Protein AF-A0A2M7CIZ0-F1 (afdb_monomer_lite)

Radius of gyration: 32.6 Å; chains: 1; bounding box: 115×53×63 Å

Organism: NCBI:txid1974509

Secondary structure (DSSP, 8-state):
-----------------PPP----GGG--PPPP----HHHHHHHHHHHHHHHHHT----GGGGGGHHHHHHHHHHHHHHHHHHHHHHHHHHH-HHHHHHHHHHHHHHHHHHHHHHHHHHHTS-S-HHHHHHHHHHHHHHHHHHHHHHHHHHHHHHHHHHHHHHTT-

Sequence (166 aa):
MWDPKKNNSKHGRTHTSTPRGKLEYSKFRVRTPIRTFRDLDVYKDTTRLAADIFNLKIPSVFKKLNQEFELLYGLAKNIPRLIAESYGNKFDNYDLSQAKLEKVSEIISDIIAKIDFIIVSCEKTEVTVRLAEFLKKYQLQRRKILNLKNAWQRVHLNYQKNQVRS

Foldseek 3Di:
DDDDDDDDDDDDDDDPPDPDDDDPCVVDDPDDPPPDPLLVVLLVLLVVLLVLLVPQDDDPVCVVCVVLSVVLNVLSVLLSVLSVVLVVCCVPPVVSSLVSLVVSLVSLVVNLVSLVVSLVVDDDDPSNVVSVVSSVSSVVSSVSSVVVSVVSVVVVVVVVVVVVVD

pLDDT: mean 84.46, std 18.81, range [34.81, 98.5]

Structure (mmCIF, N/CA/C/O backbone):
data_AF-A0A2M7CIZ0-F1
#
_entry.id   AF-A0A2M7CIZ0-F1
#
loop_
_atom_site.group_PDB
_atom_site.id
_atom_site.type_symbol
_atom_site.label_atom_id
_atom_site.label_alt_id
_atom_site.label_comp_id
_atom_site.label_asym_id
_atom_site.label_entity_id
_atom_site.label_seq_id
_atom_site.pdbx_PDB_ins_code
_atom_site.Cartn_x
_atom_site.Cartn_y
_atom_site.Cartn_z
_atom_site.occupancy
_atom_site.B_iso_or_equiv
_atom_site.auth_seq_id
_atom_site.auth_comp_id
_atom_site.auth_asym_id
_atom_site.auth_atom_id
_atom_site.pdbx_PDB_model_num
ATOM 1 N N . MET A 1 1 ? 92.926 -45.211 -29.990 1.00 38.00 1 MET A N 1
ATOM 2 C CA . MET A 1 1 ? 92.924 -43.768 -29.678 1.00 38.00 1 MET A CA 1
ATOM 3 C C . MET A 1 1 ? 92.014 -43.111 -30.705 1.00 38.00 1 MET A C 1
ATOM 5 O O . MET A 1 1 ? 92.368 -43.085 -3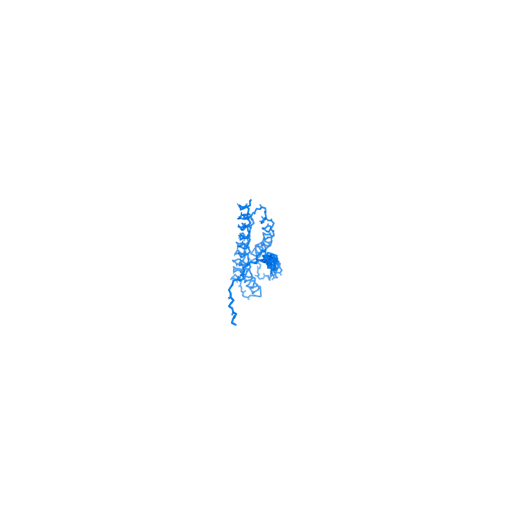1.874 1.00 38.00 1 MET A O 1
ATOM 9 N N . TRP A 1 2 ? 90.782 -42.789 -30.311 1.00 34.81 2 TRP A N 1
ATOM 10 C CA . TRP A 1 2 ? 89.707 -42.325 -31.197 1.00 34.81 2 TRP A CA 1
ATOM 11 C C . TRP A 1 2 ? 89.215 -40.980 -30.659 1.00 34.81 2 TRP A C 1
ATOM 13 O O . TRP A 1 2 ? 89.004 -40.859 -29.454 1.00 34.81 2 TRP A O 1
ATOM 23 N N . ASP A 1 3 ? 89.102 -39.986 -31.536 1.00 45.19 3 ASP A N 1
ATOM 24 C CA . ASP A 1 3 ? 88.880 -38.576 -31.206 1.00 45.19 3 ASP A CA 1
ATOM 25 C C . ASP A 1 3 ? 87.554 -38.127 -31.859 1.00 45.19 3 ASP A C 1
ATOM 27 O O . ASP A 1 3 ? 87.447 -38.186 -33.088 1.00 45.19 3 ASP A O 1
ATOM 31 N N . PRO A 1 4 ? 86.501 -37.742 -31.107 1.00 47.94 4 PRO A N 1
ATOM 32 C CA . PRO A 1 4 ? 85.198 -37.459 -31.696 1.00 47.94 4 PRO A CA 1
ATOM 33 C C . PRO A 1 4 ? 84.937 -35.951 -31.747 1.00 47.94 4 PRO A C 1
ATOM 35 O O . PRO A 1 4 ? 84.644 -35.329 -30.724 1.00 47.94 4 PRO A O 1
ATOM 38 N N . LYS A 1 5 ? 84.940 -35.344 -32.942 1.00 45.47 5 LYS A N 1
ATOM 39 C CA . LYS A 1 5 ? 84.345 -34.011 -33.131 1.00 45.47 5 LYS A CA 1
ATOM 40 C C . LYS A 1 5 ? 83.552 -33.864 -34.431 1.00 45.47 5 LYS A C 1
ATOM 42 O O . LYS A 1 5 ? 84.087 -33.974 -35.526 1.00 45.47 5 LYS A O 1
ATOM 47 N N . LYS A 1 6 ? 82.307 -33.419 -34.203 1.00 39.06 6 LYS A N 1
ATOM 48 C CA . LYS A 1 6 ? 81.379 -32.658 -35.062 1.00 39.06 6 LYS A CA 1
ATOM 49 C C . LYS A 1 6 ? 80.497 -33.453 -36.029 1.00 39.06 6 LYS A C 1
ATOM 51 O O . LYS A 1 6 ? 80.729 -33.502 -37.229 1.00 39.06 6 LYS A O 1
ATOM 56 N N . ASN A 1 7 ? 79.378 -33.927 -35.478 1.00 40.25 7 ASN A N 1
ATOM 57 C CA . ASN A 1 7 ? 78.156 -34.202 -36.230 1.00 40.25 7 ASN A CA 1
ATOM 58 C C . ASN A 1 7 ? 77.407 -32.889 -36.507 1.00 40.25 7 ASN A C 1
ATOM 60 O O . ASN A 1 7 ? 77.193 -32.094 -35.590 1.00 40.25 7 ASN A O 1
ATOM 64 N N . ASN A 1 8 ? 77.002 -32.678 -37.759 1.00 40.47 8 ASN A N 1
ATOM 65 C CA . ASN A 1 8 ? 76.284 -31.492 -38.210 1.00 40.47 8 ASN A CA 1
ATOM 66 C C . ASN A 1 8 ? 74.978 -31.904 -38.913 1.00 40.47 8 ASN A C 1
ATOM 68 O O . ASN A 1 8 ? 75.035 -32.572 -39.939 1.00 40.47 8 ASN A O 1
ATOM 72 N N . SER A 1 9 ? 73.842 -31.393 -38.413 1.00 39.09 9 SER A N 1
ATOM 73 C CA . SER A 1 9 ? 72.548 -31.185 -39.108 1.00 39.09 9 SER A CA 1
ATOM 74 C C . SER A 1 9 ? 71.769 -32.408 -39.636 1.00 39.09 9 SER A C 1
ATOM 76 O O . SER A 1 9 ? 72.353 -33.401 -40.025 1.00 39.09 9 SER A O 1
ATOM 78 N N . LYS A 1 10 ? 70.442 -32.439 -39.795 1.00 42.06 10 LYS A N 1
ATOM 79 C CA . LYS A 1 10 ? 69.243 -31.666 -39.401 1.00 42.06 10 LYS A CA 1
ATOM 80 C C . LYS A 1 10 ? 68.050 -32.533 -39.875 1.00 42.06 10 LYS A C 1
ATOM 82 O O . LYS A 1 10 ? 68.208 -33.268 -40.846 1.00 42.06 10 LYS A O 1
ATOM 87 N N . HIS A 1 11 ? 66.869 -32.295 -39.291 1.00 36.47 11 HIS A N 1
ATOM 88 C CA . HIS A 1 11 ? 65.496 -32.573 -39.784 1.00 36.47 11 HIS A CA 1
ATOM 89 C C . HIS A 1 11 ? 64.666 -33.583 -38.971 1.00 36.47 11 HIS A C 1
ATOM 91 O O . HIS A 1 11 ? 64.206 -34.596 -39.484 1.00 36.47 11 HIS A O 1
ATOM 97 N N . GLY A 1 12 ? 64.364 -33.236 -37.716 1.00 38.66 12 GLY A N 1
ATOM 98 C CA . GLY A 1 12 ? 63.138 -33.699 -37.061 1.00 38.66 12 GLY A CA 1
ATOM 99 C C . GLY A 1 12 ? 62.000 -32.722 -37.363 1.00 38.66 12 GLY A C 1
ATOM 100 O O . GLY A 1 12 ? 62.036 -31.586 -36.895 1.00 38.66 12 GLY A O 1
ATOM 101 N N . ARG A 1 13 ? 61.000 -33.132 -38.154 1.00 41.75 13 ARG A N 1
ATOM 102 C CA . ARG A 1 13 ? 59.719 -32.411 -38.246 1.00 41.75 13 ARG A CA 1
ATOM 103 C C . ARG A 1 13 ? 58.953 -32.659 -36.950 1.00 41.75 13 ARG A C 1
ATOM 105 O O . ARG A 1 13 ? 58.407 -33.739 -36.751 1.00 41.75 13 ARG A O 1
ATOM 112 N N . THR A 1 14 ? 58.924 -31.675 -36.062 1.00 43.47 14 THR A N 1
ATOM 113 C CA . THR A 1 14 ? 58.029 -31.677 -34.906 1.00 43.47 14 THR A CA 1
ATOM 114 C C . THR A 1 14 ? 56.629 -31.286 -35.377 1.00 43.47 14 THR A C 1
ATOM 116 O O . THR A 1 14 ? 56.400 -30.173 -35.845 1.00 43.47 14 THR A O 1
ATOM 119 N N . HIS A 1 15 ? 55.673 -32.211 -35.277 1.00 44.38 15 HIS A N 1
ATOM 120 C CA . HIS A 1 15 ? 54.257 -31.870 -35.371 1.00 44.38 15 HIS A CA 1
ATOM 121 C C . HIS A 1 15 ? 53.907 -30.964 -34.186 1.00 44.38 15 HIS A C 1
ATOM 123 O O . HIS A 1 15 ? 53.840 -31.415 -33.044 1.00 44.38 15 HIS A O 1
ATOM 129 N N . THR A 1 16 ? 53.700 -29.676 -34.446 1.00 48.56 16 THR A N 1
ATOM 130 C CA . THR A 1 16 ? 53.143 -28.749 -33.464 1.00 48.56 16 THR A CA 1
ATOM 131 C C . THR A 1 16 ? 51.649 -29.029 -33.338 1.00 48.56 16 THR A C 1
ATOM 133 O O . THR A 1 16 ? 50.830 -28.565 -34.127 1.00 48.56 16 THR A O 1
ATOM 136 N N . SER A 1 17 ? 51.269 -29.822 -32.337 1.00 55.62 17 SER A N 1
ATOM 137 C CA . SER A 1 17 ? 49.877 -29.914 -31.908 1.00 55.62 17 SER A CA 1
ATOM 138 C C . SER A 1 17 ? 49.453 -28.548 -31.366 1.00 55.62 17 SER A C 1
ATOM 140 O O . SER A 1 17 ? 49.775 -28.191 -30.232 1.00 55.62 17 SER A O 1
ATOM 142 N N . THR A 1 18 ? 48.767 -27.753 -32.183 1.00 53.97 18 THR A N 1
ATOM 143 C CA . THR A 1 18 ? 48.124 -26.518 -31.733 1.00 53.97 18 THR A CA 1
ATOM 144 C C . THR A 1 18 ? 47.108 -26.894 -30.648 1.00 53.97 18 THR A C 1
ATOM 146 O O . THR A 1 18 ? 46.234 -27.728 -30.914 1.00 53.97 18 THR A O 1
ATOM 149 N N . PRO A 1 19 ? 47.188 -26.352 -29.419 1.00 54.66 19 PRO A N 1
ATOM 150 C CA . PRO A 1 19 ? 46.182 -26.630 -28.407 1.00 54.66 19 PRO A CA 1
ATOM 151 C C . PRO A 1 19 ? 44.846 -26.097 -28.921 1.00 54.66 19 PRO A C 1
ATOM 153 O O . PRO A 1 19 ? 44.734 -24.912 -29.240 1.00 54.66 19 PRO A O 1
ATOM 156 N N . ARG A 1 20 ? 43.841 -26.975 -29.032 1.00 60.38 20 ARG A N 1
ATOM 157 C CA . ARG A 1 20 ? 42.462 -26.585 -29.352 1.00 60.38 20 ARG A CA 1
ATOM 158 C C . ARG A 1 20 ? 42.076 -25.435 -28.424 1.00 60.38 20 ARG A C 1
ATOM 160 O O . ARG A 1 20 ? 42.242 -25.555 -27.210 1.00 60.38 20 ARG A O 1
ATOM 167 N N . GLY A 1 21 ? 41.646 -24.322 -29.019 1.00 57.25 21 GLY A N 1
ATOM 168 C CA . GLY A 1 21 ? 41.410 -23.060 -28.327 1.00 57.25 21 GLY A CA 1
ATOM 169 C C . GLY A 1 21 ? 40.664 -23.262 -27.012 1.00 57.25 21 GLY A C 1
ATOM 170 O O . GLY A 1 21 ? 39.629 -23.927 -26.970 1.00 57.25 21 GLY A O 1
ATOM 171 N N . LYS A 1 22 ? 41.207 -22.697 -25.928 1.00 54.53 22 LYS A N 1
ATOM 172 C CA . LYS A 1 22 ? 40.483 -22.572 -24.662 1.00 54.53 22 LYS A CA 1
ATOM 173 C C . LYS A 1 22 ? 39.159 -21.875 -24.966 1.00 54.53 22 LYS A C 1
ATOM 175 O O . LYS A 1 22 ? 39.158 -20.709 -25.351 1.00 54.53 22 LYS A O 1
ATOM 180 N N . LEU A 1 23 ? 38.048 -22.589 -24.802 1.00 62.94 23 LEU A N 1
ATOM 181 C CA . LEU A 1 23 ? 36.725 -21.977 -24.775 1.00 62.94 23 LEU A CA 1
ATOM 182 C C . LEU A 1 23 ? 36.755 -20.906 -23.678 1.00 62.94 23 LEU A C 1
ATOM 184 O O . LEU A 1 23 ? 37.009 -21.217 -22.513 1.00 62.94 23 LEU A O 1
ATOM 188 N N . GLU A 1 24 ? 36.566 -19.641 -24.049 1.00 58.50 24 GLU A N 1
ATOM 189 C CA . GLU A 1 24 ? 36.469 -18.538 -23.095 1.00 58.50 24 GLU A CA 1
ATOM 190 C C . GLU A 1 24 ? 35.172 -18.680 -22.285 1.00 58.50 24 GLU A C 1
ATOM 192 O O . GLU A 1 24 ? 34.145 -18.072 -22.583 1.00 58.50 24 GLU A O 1
ATOM 197 N N . TYR A 1 25 ? 35.221 -19.485 -21.222 1.00 55.06 25 TYR A N 1
ATOM 198 C CA . TYR A 1 25 ? 34.134 -19.633 -20.249 1.00 55.06 25 TYR A CA 1
ATOM 199 C C . TYR A 1 25 ? 33.751 -18.304 -19.569 1.00 55.06 25 TYR A C 1
ATOM 201 O O . TYR A 1 25 ? 32.680 -18.206 -18.975 1.00 55.06 25 TYR A O 1
ATOM 209 N N . SER A 1 26 ? 34.572 -17.254 -19.693 1.00 57.00 26 SER A N 1
ATOM 210 C CA . SER A 1 26 ? 34.268 -15.900 -19.211 1.00 57.00 26 SER A CA 1
ATOM 211 C C . SER A 1 26 ? 33.077 -15.246 -19.925 1.00 57.00 26 SER A C 1
ATOM 213 O O . SER A 1 26 ? 32.482 -14.319 -19.376 1.00 57.00 26 SER A O 1
ATOM 215 N N . LYS A 1 27 ? 32.695 -15.729 -21.117 1.00 59.62 27 LYS A N 1
ATOM 216 C CA . LYS A 1 27 ? 31.575 -15.182 -21.902 1.00 59.62 27 LYS A CA 1
ATOM 217 C C . LYS A 1 27 ? 30.209 -15.770 -21.534 1.00 59.62 27 LYS A C 1
ATOM 219 O O . LYS A 1 27 ? 29.189 -15.166 -21.855 1.00 59.62 27 LYS A O 1
ATOM 224 N N . PHE A 1 28 ? 30.165 -16.888 -20.807 1.00 58.31 28 PHE A N 1
ATOM 225 C CA . PHE A 1 28 ? 28.919 -17.547 -20.406 1.00 58.31 28 PHE A CA 1
ATOM 226 C C . PHE A 1 28 ? 28.697 -17.413 -18.900 1.00 58.31 28 PHE A C 1
ATOM 228 O O . PHE A 1 28 ? 28.826 -18.367 -18.134 1.00 58.31 28 PHE A O 1
ATOM 235 N N . ARG A 1 29 ? 28.344 -16.207 -18.445 1.00 66.31 29 ARG A N 1
ATOM 236 C CA . ARG A 1 29 ? 27.855 -16.042 -17.073 1.00 66.31 29 ARG A CA 1
ATOM 237 C C . ARG A 1 29 ? 26.470 -16.682 -16.984 1.00 66.31 29 ARG A C 1
ATOM 239 O O . ARG A 1 29 ? 25.521 -16.169 -17.575 1.00 66.31 29 ARG A O 1
ATOM 246 N N . VAL A 1 30 ? 26.356 -17.789 -16.247 1.00 65.25 30 VAL A N 1
ATOM 247 C CA . VAL A 1 30 ? 25.063 -18.403 -15.909 1.00 65.25 30 VAL A CA 1
ATOM 248 C C . VAL A 1 30 ? 24.167 -17.309 -15.332 1.00 65.25 30 VAL A C 1
ATOM 250 O O . VAL A 1 30 ? 24.535 -16.651 -14.355 1.00 65.25 30 VAL A O 1
ATOM 253 N N . ARG A 1 31 ? 23.017 -17.062 -15.972 1.00 60.75 31 ARG A N 1
ATOM 254 C CA . ARG A 1 31 ? 22.034 -16.108 -15.453 1.00 60.75 31 ARG A CA 1
ATOM 255 C C . ARG A 1 31 ? 21.617 -16.588 -14.069 1.00 60.75 31 ARG A C 1
ATOM 257 O O . ARG A 1 31 ? 21.142 -17.712 -13.927 1.00 60.75 31 ARG A O 1
ATOM 264 N N . THR A 1 32 ? 21.811 -15.747 -13.056 1.00 58.78 32 THR A N 1
ATOM 265 C CA . THR A 1 32 ? 21.355 -16.047 -11.700 1.00 58.78 32 THR A CA 1
ATOM 266 C C . THR A 1 32 ? 19.857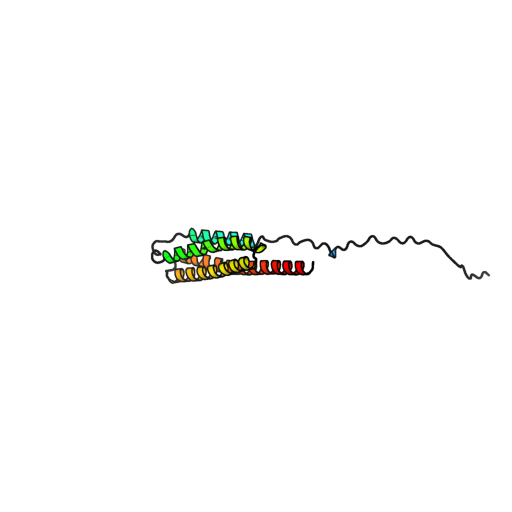 -16.359 -11.751 1.00 58.78 32 THR A C 1
ATOM 268 O O . THR A 1 32 ? 19.121 -15.584 -12.374 1.00 58.78 32 THR A O 1
ATOM 271 N N . PRO A 1 33 ? 19.388 -17.455 -11.129 1.00 60.34 33 PRO A N 1
ATOM 272 C CA . PRO A 1 33 ? 17.967 -17.764 -11.069 1.00 60.34 33 PRO A CA 1
ATOM 273 C C . PRO A 1 33 ? 17.173 -16.561 -10.552 1.00 60.34 33 PRO A C 1
ATOM 275 O O . PRO A 1 33 ? 17.608 -15.875 -9.620 1.00 60.34 33 PRO A O 1
ATOM 278 N N . ILE A 1 34 ? 16.014 -16.294 -11.159 1.00 63.28 34 ILE A N 1
ATOM 279 C CA . ILE A 1 34 ? 15.112 -15.236 -10.698 1.00 63.28 34 ILE A CA 1
ATOM 280 C C . ILE A 1 34 ? 14.618 -15.646 -9.310 1.00 63.28 34 ILE A C 1
ATOM 282 O O . ILE A 1 34 ? 13.802 -16.550 -9.171 1.00 63.28 34 ILE A O 1
ATOM 286 N N . ARG A 1 35 ? 15.164 -15.008 -8.270 1.00 55.34 35 ARG A N 1
ATOM 287 C CA . ARG A 1 35 ? 14.935 -15.412 -6.877 1.00 55.34 35 ARG A CA 1
ATOM 288 C C . ARG A 1 35 ? 13.516 -15.095 -6.394 1.00 55.34 35 ARG A C 1
ATOM 290 O O . ARG A 1 35 ? 13.017 -15.825 -5.548 1.00 55.34 35 ARG A O 1
ATOM 297 N N . THR A 1 36 ? 12.883 -14.036 -6.911 1.00 62.41 36 THR A N 1
ATOM 298 C CA . THR A 1 36 ? 11.502 -13.637 -6.578 1.00 62.41 36 THR A CA 1
ATOM 299 C C . THR A 1 36 ? 10.852 -12.803 -7.689 1.00 62.41 36 THR A C 1
ATOM 301 O O . THR A 1 36 ? 11.516 -11.986 -8.333 1.00 62.41 36 THR A O 1
ATOM 304 N N . PHE A 1 37 ? 9.532 -12.946 -7.861 1.00 80.88 37 PHE A N 1
ATOM 305 C CA .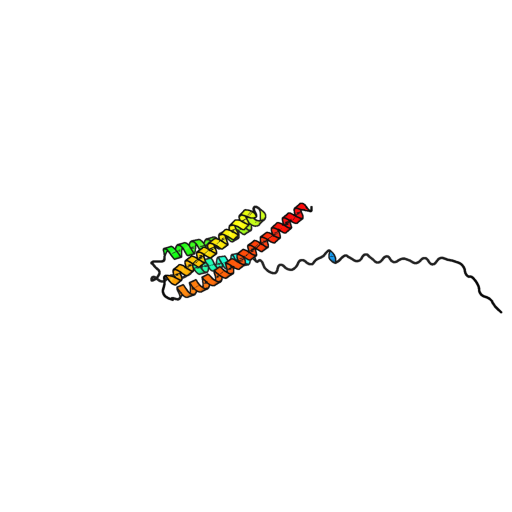 PHE A 1 37 ? 8.695 -12.023 -8.641 1.00 80.88 37 PHE A CA 1
ATOM 306 C C . PHE A 1 37 ? 8.251 -10.873 -7.739 1.00 80.88 37 PHE A C 1
ATOM 308 O O . PHE A 1 37 ? 7.101 -10.778 -7.318 1.00 80.88 37 PHE A O 1
ATOM 315 N N . ARG A 1 38 ? 9.217 -10.023 -7.378 1.00 84.75 38 ARG A N 1
ATOM 316 C CA . ARG A 1 38 ? 9.047 -8.987 -6.351 1.00 84.75 38 ARG A CA 1
ATOM 317 C C . ARG A 1 38 ? 7.846 -8.072 -6.600 1.00 84.75 38 ARG A C 1
ATOM 319 O O . ARG A 1 38 ? 7.190 -7.659 -5.652 1.00 84.75 38 ARG A O 1
ATOM 326 N N . ASP A 1 39 ? 7.606 -7.710 -7.852 1.00 89.62 39 ASP A N 1
ATOM 327 C CA . ASP A 1 39 ? 6.457 -6.908 -8.267 1.00 89.62 39 ASP A CA 1
ATOM 328 C C . ASP A 1 39 ? 5.131 -7.627 -8.015 1.00 89.62 39 ASP A C 1
ATOM 330 O O . ASP A 1 39 ? 4.227 -7.045 -7.416 1.00 89.62 39 ASP A O 1
ATOM 334 N N . LEU A 1 40 ? 5.041 -8.900 -8.402 1.00 92.88 40 LEU A N 1
ATOM 335 C CA . LEU A 1 40 ? 3.864 -9.727 -8.152 1.00 92.88 40 LEU A CA 1
ATOM 336 C C . LEU A 1 40 ? 3.612 -9.928 -6.653 1.00 92.88 40 LEU A C 1
ATOM 338 O O . LEU A 1 40 ? 2.464 -9.872 -6.217 1.00 92.88 40 LEU A O 1
ATOM 342 N N . ASP A 1 41 ? 4.665 -10.125 -5.861 1.00 93.31 41 ASP A N 1
ATOM 343 C CA . ASP A 1 41 ? 4.556 -10.275 -4.408 1.00 93.31 41 ASP A CA 1
ATOM 344 C C . ASP A 1 41 ? 4.011 -8.997 -3.759 1.00 93.31 41 ASP A C 1
ATOM 346 O O . ASP A 1 41 ? 3.088 -9.050 -2.948 1.00 93.31 41 ASP A O 1
ATOM 350 N N . VAL A 1 42 ? 4.536 -7.831 -4.151 1.00 95.12 42 VAL A N 1
ATOM 351 C CA . VAL A 1 42 ? 4.054 -6.527 -3.665 1.00 95.12 42 VAL A CA 1
ATOM 352 C C . VAL A 1 42 ? 2.593 -6.303 -4.056 1.00 95.12 42 VAL A C 1
ATOM 354 O O . VAL A 1 42 ? 1.793 -5.864 -3.228 1.00 95.12 42 VAL A O 1
ATOM 357 N N . TYR A 1 43 ? 2.214 -6.647 -5.286 1.00 97.00 43 TYR A N 1
ATOM 358 C CA . TYR A 1 43 ? 0.828 -6.561 -5.739 1.00 97.00 43 TYR A CA 1
ATOM 359 C C . TYR A 1 43 ? -0.108 -7.476 -4.930 1.00 97.00 43 TYR A C 1
ATOM 361 O O . TYR A 1 43 ? -1.143 -7.023 -4.437 1.00 97.00 43 TYR A O 1
ATOM 369 N N . LYS A 1 44 ? 0.258 -8.748 -4.735 1.00 96.88 44 LYS A N 1
ATOM 370 C CA . LYS A 1 44 ? -0.547 -9.713 -3.968 1.00 96.88 44 LYS A CA 1
ATOM 371 C C . LYS A 1 44 ? -0.701 -9.297 -2.507 1.00 96.88 44 LYS A C 1
ATOM 373 O O . LYS A 1 44 ? -1.815 -9.308 -1.986 1.00 96.88 44 LYS A O 1
ATOM 378 N N . ASP A 1 45 ? 0.392 -8.893 -1.864 1.00 96.75 45 ASP A N 1
ATOM 379 C CA . ASP A 1 45 ? 0.382 -8.452 -0.469 1.00 96.75 45 ASP A CA 1
ATOM 380 C C . ASP A 1 45 ? -0.526 -7.234 -0.267 1.00 96.75 45 ASP A C 1
ATOM 382 O O . ASP A 1 45 ? -1.322 -7.190 0.670 1.00 96.75 45 ASP A O 1
ATOM 386 N N . THR A 1 46 ? -0.407 -6.233 -1.140 1.00 97.56 46 THR A N 1
ATOM 387 C CA . THR A 1 46 ? -1.203 -5.002 -1.039 1.00 97.56 46 THR A CA 1
ATOM 388 C C . THR A 1 46 ? -2.673 -5.231 -1.371 1.00 97.56 46 THR A C 1
ATOM 390 O O . THR A 1 46 ? -3.536 -4.656 -0.712 1.00 97.56 46 THR A O 1
ATOM 393 N N . THR A 1 47 ? -2.973 -6.127 -2.314 1.00 98.25 47 THR A N 1
ATOM 394 C CA . THR A 1 47 ? -4.346 -6.565 -2.606 1.00 98.25 47 THR A CA 1
ATOM 395 C C . THR A 1 47 ? -4.971 -7.252 -1.395 1.00 98.25 47 THR A C 1
ATOM 397 O O . THR A 1 47 ? -6.093 -6.928 -1.010 1.00 98.25 47 THR A O 1
ATOM 400 N N . ARG A 1 48 ? -4.228 -8.157 -0.744 1.00 98.00 48 ARG A N 1
ATOM 401 C CA . ARG A 1 48 ? -4.688 -8.829 0.476 1.00 98.00 48 ARG A CA 1
ATOM 402 C C . ARG A 1 48 ? -4.938 -7.838 1.607 1.00 98.00 48 ARG A C 1
ATOM 404 O O . ARG A 1 48 ? -5.977 -7.913 2.242 1.00 98.00 48 ARG A O 1
ATOM 411 N N . LEU A 1 49 ? -4.033 -6.883 1.820 1.00 97.31 49 LEU A N 1
ATOM 412 C CA . LEU A 1 49 ? -4.214 -5.838 2.832 1.00 97.31 49 LEU A CA 1
ATOM 413 C C . LEU A 1 49 ? -5.453 -4.980 2.583 1.00 97.31 49 LEU A C 1
ATOM 415 O O . LEU A 1 49 ? -6.181 -4.679 3.525 1.00 97.31 49 LEU A O 1
ATOM 419 N N . ALA A 1 50 ? -5.709 -4.614 1.327 1.00 97.81 50 ALA A N 1
ATOM 420 C CA . ALA A 1 50 ? -6.907 -3.867 0.973 1.00 97.81 50 ALA A CA 1
ATOM 421 C C . ALA A 1 50 ? -8.183 -4.670 1.272 1.00 97.81 50 ALA A C 1
ATOM 423 O O . ALA A 1 50 ? -9.133 -4.123 1.830 1.00 97.81 50 ALA A O 1
ATOM 424 N N . ALA A 1 51 ? -8.185 -5.969 0.961 1.00 97.56 51 ALA A N 1
ATOM 425 C CA . ALA A 1 51 ? -9.291 -6.862 1.293 1.00 97.56 51 ALA A CA 1
ATOM 426 C C . ALA A 1 51 ? -9.462 -7.041 2.811 1.00 97.56 51 ALA A C 1
ATOM 428 O O . ALA A 1 51 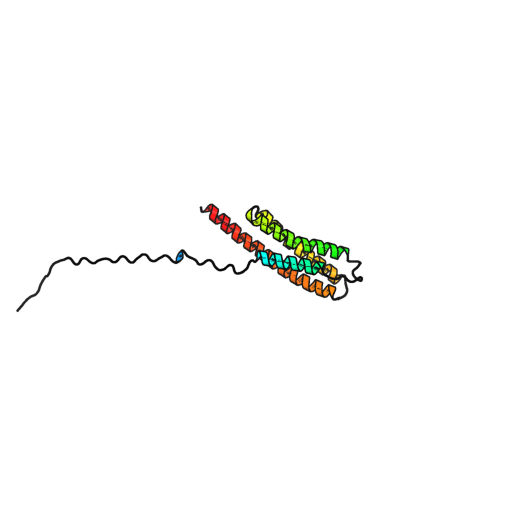? -10.586 -7.003 3.305 1.00 97.56 51 ALA A O 1
ATOM 429 N N . ASP A 1 52 ? -8.369 -7.195 3.562 1.00 96.62 52 ASP A N 1
ATOM 430 C CA . ASP A 1 52 ? -8.400 -7.330 5.022 1.00 96.62 52 ASP A CA 1
ATOM 431 C C . ASP A 1 52 ? -9.001 -6.078 5.687 1.00 96.62 52 ASP A C 1
ATOM 433 O O . ASP A 1 52 ? -9.808 -6.199 6.607 1.00 96.62 52 ASP A O 1
ATOM 437 N N . ILE A 1 53 ? -8.652 -4.880 5.198 1.00 95.38 53 ILE A N 1
ATOM 438 C CA . ILE A 1 53 ? -9.259 -3.619 5.645 1.00 95.38 53 ILE A CA 1
ATOM 439 C C . ILE A 1 53 ? -10.755 -3.585 5.318 1.00 95.38 53 ILE A C 1
ATOM 441 O O . ILE A 1 53 ? -11.558 -3.217 6.171 1.00 95.38 53 ILE A O 1
ATOM 445 N N . PHE A 1 54 ? -11.135 -3.965 4.098 1.00 94.12 54 PHE A N 1
ATOM 446 C CA . PHE A 1 54 ? -12.528 -3.915 3.653 1.00 94.12 54 PHE A CA 1
ATOM 447 C C . PHE A 1 54 ? -13.428 -4.881 4.437 1.00 94.12 54 PHE A C 1
ATOM 449 O O . PHE A 1 54 ? -14.579 -4.576 4.726 1.00 94.12 54 PHE A O 1
ATOM 456 N N . ASN A 1 55 ? -12.883 -6.032 4.830 1.00 94.31 55 ASN A N 1
ATOM 457 C CA . ASN A 1 55 ? -13.591 -7.051 5.604 1.00 94.31 55 ASN A CA 1
ATOM 458 C C . ASN A 1 55 ? -13.573 -6.792 7.121 1.00 94.31 55 ASN A C 1
ATOM 460 O O . ASN A 1 55 ? -14.051 -7.627 7.896 1.00 94.31 55 ASN A O 1
ATOM 464 N N . LEU A 1 56 ? -13.014 -5.665 7.570 1.00 92.69 56 LEU A N 1
ATOM 465 C CA . LEU A 1 56 ? -12.991 -5.304 8.980 1.00 92.69 56 LEU A CA 1
ATOM 466 C C . LEU A 1 56 ? -14.420 -5.039 9.468 1.00 92.69 56 LEU A C 1
ATOM 468 O O . LEU A 1 56 ? -15.087 -4.112 9.016 1.00 92.69 56 LEU A O 1
ATOM 472 N N . LYS A 1 57 ? -14.889 -5.844 10.423 1.00 89.69 57 LYS A N 1
ATOM 473 C CA . LYS A 1 57 ? -16.195 -5.632 11.056 1.00 89.69 57 LYS A CA 1
ATOM 474 C C . LYS A 1 57 ? -16.118 -4.403 11.955 1.00 89.69 57 LYS A C 1
ATOM 476 O O . LYS A 1 57 ? -15.350 -4.406 12.913 1.00 89.69 57 LYS A O 1
ATOM 481 N N . ILE A 1 58 ? -16.922 -3.383 11.656 1.00 88.44 58 ILE A N 1
ATOM 482 C CA . ILE A 1 58 ? -16.987 -2.135 12.422 1.00 88.44 58 ILE A CA 1
ATOM 483 C C . ILE A 1 58 ? -18.161 -2.201 13.417 1.00 88.44 58 ILE A C 1
ATOM 485 O O . ILE A 1 58 ? -19.320 -2.231 12.997 1.00 88.44 58 ILE A O 1
ATOM 489 N N . PRO A 1 59 ? -17.899 -2.216 14.736 1.00 86.38 59 PRO A N 1
ATOM 490 C CA . PRO A 1 59 ? -18.929 -2.100 15.761 1.00 86.38 59 PRO A CA 1
ATOM 491 C C . PRO A 1 59 ? -19.688 -0.769 15.694 1.00 86.38 59 PRO A C 1
ATOM 493 O O . PRO A 1 59 ? -19.147 0.264 15.305 1.00 86.38 59 PRO A O 1
ATOM 496 N N . SER A 1 60 ? -20.927 -0.757 16.185 1.00 85.44 60 SER A N 1
ATOM 497 C CA . SER A 1 60 ? -21.791 0.435 16.193 1.00 85.44 60 SER A CA 1
ATOM 498 C C . SER A 1 60 ? -21.227 1.623 16.983 1.00 85.44 60 SER A C 1
ATOM 500 O O . SER A 1 60 ? -21.579 2.765 16.687 1.00 85.44 60 SER A O 1
ATOM 502 N N . VAL A 1 61 ? -20.327 1.381 17.943 1.00 82.38 61 VAL A N 1
ATOM 503 C CA . VAL A 1 61 ? -19.634 2.440 18.699 1.00 82.38 61 VAL A CA 1
ATOM 504 C C . VAL A 1 61 ? -18.782 3.347 17.800 1.00 82.38 61 VAL A C 1
ATOM 506 O O . VAL A 1 61 ? -18.574 4.510 18.131 1.00 82.38 61 VAL A O 1
ATOM 509 N N . PHE A 1 62 ? -18.383 2.872 16.616 1.00 86.00 62 PHE A N 1
ATOM 510 C CA . PHE A 1 62 ? -17.604 3.636 15.639 1.00 86.00 62 PHE A CA 1
ATOM 511 C C . PHE A 1 62 ? -18.458 4.427 14.639 1.00 86.00 62 PHE A C 1
ATOM 513 O O . PHE A 1 62 ? -17.906 5.011 13.712 1.00 86.00 62 PHE A O 1
ATOM 520 N N . LYS A 1 63 ? -19.788 4.505 14.809 1.00 85.75 63 LYS A N 1
ATOM 521 C CA . LYS A 1 63 ? -20.685 5.199 13.858 1.00 85.75 63 LYS A CA 1
ATOM 522 C C . LYS A 1 63 ? -20.243 6.625 13.509 1.00 85.75 63 LYS A C 1
ATOM 524 O O . LYS A 1 63 ? -20.405 7.053 12.371 1.00 85.75 63 LYS A O 1
ATOM 529 N N . LYS A 1 64 ? -19.669 7.357 14.472 1.00 89.69 64 LYS A N 1
ATOM 530 C CA . LYS A 1 64 ? -19.162 8.727 14.266 1.00 89.69 64 LYS A CA 1
ATOM 531 C C . LYS A 1 64 ? -17.943 8.795 13.334 1.00 89.69 64 LYS A C 1
ATOM 533 O O . LYS A 1 64 ? -17.662 9.857 12.800 1.00 89.69 64 LYS A O 1
ATOM 538 N N . LEU A 1 65 ? -17.249 7.676 13.126 1.00 92.38 65 LEU A N 1
ATOM 539 C CA . LEU A 1 65 ? -16.065 7.546 12.274 1.00 92.38 65 LEU A CA 1
ATOM 540 C C . LEU A 1 65 ? -16.360 6.839 10.945 1.00 92.38 65 LEU A C 1
ATOM 542 O O . LEU A 1 65 ? -15.430 6.517 10.213 1.00 92.38 65 LEU A O 1
ATOM 546 N N . ASN A 1 66 ? -17.630 6.603 10.596 1.00 91.12 66 ASN A N 1
ATOM 547 C CA . ASN A 1 66 ? -17.988 5.920 9.348 1.00 91.12 66 ASN A CA 1
ATOM 548 C C . ASN A 1 66 ? -17.345 6.578 8.117 1.00 91.12 66 ASN A C 1
ATOM 550 O O . ASN A 1 66 ? -16.797 5.884 7.268 1.00 91.12 66 ASN A O 1
ATOM 554 N N . GLN A 1 67 ? -17.345 7.913 8.050 1.00 94.19 67 GLN A N 1
ATOM 555 C CA . GLN A 1 67 ? -16.699 8.643 6.957 1.00 94.19 67 GLN A CA 1
ATOM 556 C C . GLN A 1 67 ? -15.186 8.377 6.894 1.00 94.19 67 GLN A C 1
ATOM 558 O O . GLN A 1 67 ? -14.626 8.230 5.810 1.00 94.19 67 GLN A O 1
ATOM 563 N N . GLU A 1 68 ? -14.524 8.263 8.045 1.00 95.06 68 GLU A N 1
ATOM 564 C CA . GLU A 1 68 ? -13.092 7.967 8.126 1.00 95.06 68 GLU A CA 1
ATOM 565 C C . GLU A 1 68 ? -12.772 6.560 7.614 1.00 95.06 68 GLU A C 1
ATOM 567 O O . GLU A 1 68 ? -11.786 6.373 6.897 1.00 95.06 68 GLU A O 1
ATOM 572 N N . PHE A 1 69 ? -13.633 5.585 7.919 1.00 95.00 69 PHE A N 1
ATOM 573 C CA . PHE A 1 69 ? -13.519 4.228 7.390 1.00 95.00 69 PHE A CA 1
ATOM 574 C C . PHE A 1 69 ? -13.774 4.165 5.880 1.00 95.00 69 PHE A C 1
ATOM 576 O O . PHE A 1 69 ? -12.995 3.531 5.172 1.00 95.00 69 PHE A O 1
ATOM 583 N N . GLU A 1 70 ? -14.773 4.877 5.355 1.00 94.75 70 GLU A N 1
ATOM 584 C CA . GLU A 1 70 ? -15.014 4.940 3.905 1.00 94.75 70 GLU A CA 1
ATOM 585 C C . GLU A 1 70 ? -13.818 5.530 3.143 1.00 94.75 70 GLU A C 1
ATOM 587 O O . GLU A 1 70 ? -13.388 4.998 2.112 1.00 94.75 70 GLU A O 1
ATOM 592 N N . LEU A 1 71 ? -13.212 6.592 3.683 1.00 96.56 71 LEU A N 1
ATOM 593 C CA . LEU A 1 71 ? -11.980 7.157 3.132 1.00 96.56 71 LEU A CA 1
ATOM 594 C C . LEU A 1 71 ? -10.830 6.144 3.181 1.00 96.56 71 LEU A C 1
ATOM 596 O O . LEU A 1 71 ? -10.131 5.960 2.181 1.00 96.56 71 LEU A O 1
ATOM 600 N N . LEU A 1 72 ? -10.657 5.447 4.309 1.00 97.25 72 LEU A N 1
ATOM 601 C CA . LEU A 1 72 ? -9.651 4.394 4.461 1.00 97.25 72 LEU A CA 1
ATOM 602 C C . LEU A 1 72 ? -9.830 3.285 3.410 1.00 97.25 72 LEU A C 1
ATOM 604 O O . LEU A 1 72 ? -8.851 2.854 2.796 1.00 97.25 72 LEU A O 1
ATOM 608 N N . TYR A 1 73 ? -11.068 2.866 3.141 1.00 96.88 73 TYR A N 1
ATOM 609 C CA . TYR A 1 73 ? -11.388 1.872 2.115 1.00 96.88 73 TYR A CA 1
ATOM 610 C C . TYR A 1 73 ? -11.033 2.356 0.711 1.00 96.88 73 TYR A C 1
ATOM 612 O O . TYR A 1 73 ? -10.458 1.605 -0.083 1.00 96.88 73 TYR A O 1
ATOM 620 N N . GLY A 1 74 ? -11.355 3.612 0.394 1.00 96.88 74 GLY A N 1
ATOM 621 C CA . GLY A 1 74 ? -10.990 4.239 -0.876 1.00 96.88 74 GLY A CA 1
ATOM 622 C C . GLY A 1 74 ? -9.477 4.255 -1.098 1.00 96.88 74 GLY A C 1
ATOM 623 O O . GLY A 1 74 ? -8.994 3.833 -2.153 1.00 96.88 74 GLY A O 1
ATOM 624 N N . LEU A 1 75 ? -8.720 4.675 -0.083 1.00 97.94 75 LEU A N 1
ATOM 625 C CA . LEU A 1 75 ? -7.258 4.703 -0.120 1.00 97.94 75 LEU A CA 1
ATOM 626 C C . LEU A 1 75 ? -6.669 3.297 -0.297 1.00 97.94 75 LEU A C 1
ATOM 628 O O . LEU A 1 75 ? -5.842 3.080 -1.186 1.00 97.94 75 LEU A O 1
ATOM 632 N N . ALA A 1 76 ? -7.135 2.322 0.488 1.00 97.81 76 ALA A N 1
ATOM 633 C CA . ALA A 1 76 ? -6.625 0.955 0.452 1.00 97.81 76 ALA A CA 1
ATOM 634 C C . ALA A 1 76 ? -6.804 0.296 -0.927 1.00 97.81 76 ALA A C 1
ATOM 636 O O . ALA A 1 76 ? -5.873 -0.338 -1.424 1.00 97.81 76 ALA A O 1
ATOM 637 N N . LYS A 1 77 ? -7.955 0.503 -1.585 1.00 96.88 77 LYS A N 1
ATOM 638 C CA . LYS A 1 77 ? -8.237 -0.012 -2.940 1.00 96.88 77 LYS A CA 1
ATOM 639 C C . LYS A 1 77 ? -7.361 0.617 -4.026 1.00 96.88 77 LYS A C 1
ATOM 641 O O . LYS A 1 77 ? -7.053 -0.036 -5.024 1.00 96.88 77 LYS A O 1
ATOM 646 N N . ASN A 1 78 ? -6.944 1.870 -3.852 1.00 98.00 78 ASN A N 1
ATOM 647 C CA . ASN A 1 78 ? -6.141 2.569 -4.854 1.00 98.00 78 ASN A CA 1
ATOM 648 C C . ASN A 1 78 ? -4.713 2.024 -4.975 1.00 98.00 78 ASN A C 1
ATOM 650 O O . ASN A 1 78 ? -4.145 2.068 -6.065 1.00 98.00 78 ASN A O 1
ATOM 654 N N . ILE A 1 79 ? -4.145 1.478 -3.898 1.00 98.06 79 ILE A N 1
ATOM 655 C CA . ILE A 1 79 ? -2.781 0.933 -3.896 1.00 98.06 79 ILE A CA 1
ATOM 656 C C . ILE A 1 79 ? -2.595 -0.187 -4.935 1.00 98.06 79 ILE A C 1
ATOM 658 O O . ILE A 1 79 ? -1.765 -0.015 -5.831 1.00 98.06 79 ILE A O 1
ATOM 662 N N . PRO A 1 80 ? -3.335 -1.315 -4.880 1.00 98.06 80 PRO A N 1
ATOM 663 C CA . PRO A 1 80 ? -3.139 -2.404 -5.835 1.00 98.06 80 PRO A CA 1
ATOM 664 C C . PRO A 1 80 ? -3.453 -1.979 -7.275 1.00 98.06 80 PRO A C 1
ATOM 666 O O . PRO A 1 80 ? -2.747 -2.399 -8.193 1.00 98.06 80 PRO A O 1
ATOM 669 N N . ARG A 1 81 ? -4.441 -1.093 -7.480 1.00 98.25 81 ARG A N 1
ATOM 670 C CA . ARG A 1 81 ? -4.753 -0.515 -8.797 1.00 98.25 81 ARG A CA 1
ATOM 671 C C . ARG A 1 81 ? -3.547 0.222 -9.383 1.00 98.25 81 ARG A C 1
ATOM 673 O O . ARG A 1 81 ? -3.113 -0.091 -10.487 1.00 98.25 81 ARG A O 1
ATOM 680 N N . LEU A 1 82 ? -2.977 1.167 -8.636 1.00 98.31 82 LEU A N 1
ATOM 681 C CA . LEU A 1 82 ? -1.843 1.967 -9.102 1.00 98.31 82 LEU A CA 1
ATOM 682 C C . LEU A 1 82 ? -0.578 1.129 -9.312 1.00 98.31 82 LEU A C 1
ATOM 684 O O . LEU A 1 82 ? 0.184 1.421 -10.230 1.00 98.31 82 LEU A O 1
ATOM 688 N N . ILE A 1 83 ? -0.357 0.077 -8.517 1.00 97.94 83 ILE A N 1
ATOM 689 C CA . ILE A 1 83 ? 0.753 -0.866 -8.734 1.00 97.94 83 ILE A CA 1
ATOM 690 C C . ILE A 1 83 ? 0.582 -1.604 -10.067 1.00 97.94 83 ILE A C 1
ATOM 692 O O . ILE A 1 83 ? 1.537 -1.684 -10.841 1.00 97.94 83 ILE A O 1
ATOM 696 N N . ALA A 1 84 ? -0.618 -2.117 -10.354 1.00 97.19 84 ALA A N 1
ATOM 697 C CA . ALA A 1 84 ? -0.901 -2.812 -11.609 1.00 97.19 84 ALA A CA 1
ATOM 698 C C . ALA A 1 84 ? -0.737 -1.881 -12.821 1.00 97.19 84 ALA A C 1
ATOM 700 O O . ALA A 1 84 ? -0.070 -2.227 -13.795 1.00 97.19 84 ALA A O 1
ATOM 701 N N . GLU A 1 85 ? -1.271 -0.664 -12.734 1.00 97.19 85 GLU A N 1
ATOM 702 C CA . GLU A 1 85 ? -1.105 0.338 -13.784 1.00 97.19 85 GLU A CA 1
ATOM 703 C C . GLU A 1 85 ? 0.364 0.745 -13.977 1.00 97.19 85 GLU A C 1
ATOM 705 O O . GLU A 1 85 ? 0.846 0.839 -15.103 1.00 97.19 85 GLU A O 1
ATOM 710 N N . SER A 1 86 ? 1.093 0.958 -12.879 1.00 97.38 86 SER A N 1
ATOM 711 C CA . SER A 1 86 ? 2.518 1.281 -12.904 1.00 97.38 86 SER A CA 1
ATOM 712 C C . SER A 1 86 ? 3.334 0.180 -13.578 1.00 97.38 86 SER A C 1
ATOM 714 O O . SER A 1 86 ? 4.237 0.477 -14.363 1.00 97.38 86 SER A O 1
ATOM 716 N N . TYR A 1 87 ? 2.991 -1.087 -13.321 1.00 95.19 87 TYR A N 1
ATOM 717 C CA . TYR A 1 87 ? 3.611 -2.224 -13.989 1.00 95.19 87 TYR A CA 1
ATOM 718 C C . TYR A 1 87 ? 3.400 -2.169 -15.503 1.00 95.19 87 TYR A C 1
ATOM 720 O O . TYR A 1 87 ? 4.360 -2.385 -16.237 1.00 95.19 87 TYR A O 1
ATOM 728 N N . GLY A 1 88 ? 2.184 -1.866 -15.969 1.00 93.50 88 GLY A N 1
ATOM 729 C CA . GLY A 1 88 ? 1.904 -1.706 -17.399 1.00 93.50 88 GLY A CA 1
ATOM 730 C C . GLY A 1 88 ? 2.709 -0.561 -18.015 1.00 93.50 88 GLY A C 1
ATOM 731 O O . GLY A 1 88 ? 3.342 -0.727 -19.050 1.00 93.50 88 GLY A O 1
ATOM 732 N N . ASN A 1 89 ? 2.784 0.581 -17.325 1.00 95.56 89 ASN A N 1
ATOM 733 C CA . ASN A 1 89 ? 3.487 1.754 -17.841 1.00 95.56 89 ASN A CA 1
ATOM 734 C C . ASN A 1 89 ? 5.016 1.625 -17.845 1.00 95.56 89 ASN A C 1
ATOM 736 O O . ASN A 1 89 ? 5.668 2.387 -18.548 1.00 95.56 89 ASN A O 1
ATOM 740 N N . LYS A 1 90 ? 5.618 0.687 -17.101 1.00 92.12 90 LYS A N 1
ATOM 741 C CA . LYS A 1 90 ? 7.085 0.639 -16.932 1.00 92.12 90 LYS A CA 1
ATOM 742 C C . LYS A 1 90 ? 7.866 0.392 -18.229 1.00 92.12 90 LYS A C 1
ATOM 744 O O . LYS A 1 90 ? 9.069 0.644 -18.250 1.00 92.12 90 LYS A O 1
ATOM 749 N N . PHE A 1 91 ? 7.202 -0.127 -19.262 1.00 88.62 91 PHE A N 1
ATOM 750 C CA . PHE A 1 91 ? 7.794 -0.405 -20.570 1.00 88.62 91 PHE A CA 1
ATOM 751 C C . PHE A 1 91 ? 7.561 0.727 -21.579 1.00 88.62 91 PHE A C 1
ATOM 753 O O . PHE A 1 91 ? 8.476 1.035 -22.336 1.00 88.62 91 PHE A O 1
ATOM 760 N N . ASP A 1 92 ? 6.391 1.374 -21.540 1.00 90.25 92 ASP A N 1
ATOM 761 C CA . ASP A 1 92 ? 6.002 2.401 -22.519 1.00 90.25 92 ASP A CA 1
ATOM 762 C C . ASP A 1 92 ? 6.315 3.826 -22.046 1.00 90.25 92 ASP A C 1
ATOM 764 O O . ASP A 1 92 ? 6.822 4.654 -22.796 1.00 90.25 92 ASP A O 1
ATOM 768 N N . ASN A 1 93 ? 6.008 4.126 -20.782 1.00 95.25 93 ASN A N 1
ATOM 769 C CA . ASN A 1 93 ? 6.206 5.434 -20.170 1.00 95.25 93 ASN A CA 1
ATOM 770 C C . ASN A 1 93 ? 6.753 5.255 -18.750 1.00 95.25 93 ASN A C 1
ATOM 772 O O . ASN A 1 93 ? 6.019 5.165 -17.757 1.00 95.25 93 ASN A O 1
ATOM 776 N N . TYR A 1 94 ? 8.080 5.176 -18.680 1.00 95.44 94 TYR A N 1
ATOM 777 C CA . TYR A 1 94 ? 8.796 4.894 -17.446 1.00 95.44 94 TYR A CA 1
ATOM 778 C C . TYR A 1 94 ? 8.569 5.967 -16.367 1.00 95.44 94 TYR A C 1
ATOM 780 O O . TYR A 1 94 ? 8.364 5.625 -15.201 1.00 95.44 94 TYR A O 1
ATOM 788 N N . ASP A 1 95 ? 8.518 7.245 -16.741 1.00 96.50 95 ASP A N 1
ATOM 789 C CA . ASP A 1 95 ? 8.286 8.337 -15.789 1.00 96.50 95 ASP A CA 1
ATOM 790 C C . ASP A 1 95 ? 6.887 8.255 -15.172 1.00 96.50 95 ASP A C 1
ATOM 792 O O . ASP A 1 95 ? 6.733 8.372 -13.954 1.00 96.50 95 ASP A O 1
ATOM 796 N N . LEU A 1 96 ? 5.868 7.937 -15.978 1.00 97.62 96 LEU A N 1
ATOM 797 C CA . LEU A 1 96 ? 4.513 7.696 -15.481 1.00 97.62 96 LEU A CA 1
ATOM 798 C C . LEU A 1 96 ? 4.463 6.485 -14.540 1.00 97.62 96 LEU A C 1
ATOM 800 O O . LEU A 1 96 ? 3.790 6.526 -13.508 1.00 97.62 96 LEU A O 1
ATOM 804 N N . SER A 1 97 ? 5.196 5.415 -14.858 1.00 97.19 97 SER A N 1
ATOM 805 C CA . SER A 1 97 ? 5.331 4.251 -13.977 1.00 97.19 97 SER A CA 1
ATOM 806 C C . SER A 1 97 ? 5.895 4.647 -12.609 1.00 97.19 97 SER A C 1
ATOM 808 O O . SER A 1 97 ? 5.317 4.293 -11.574 1.00 97.19 97 SER A O 1
ATOM 810 N N . GLN A 1 98 ? 6.973 5.434 -12.591 1.00 97.69 98 GLN A N 1
ATOM 811 C CA . GLN A 1 98 ? 7.603 5.920 -11.364 1.00 97.69 98 GLN A CA 1
ATOM 812 C C . GLN A 1 98 ? 6.694 6.854 -10.568 1.00 97.69 98 GLN A C 1
ATOM 814 O O . GLN A 1 98 ? 6.594 6.696 -9.350 1.00 97.69 98 GLN A O 1
ATOM 819 N N . ALA A 1 99 ? 6.000 7.775 -11.240 1.00 98.19 99 ALA A N 1
ATOM 820 C CA . ALA A 1 99 ? 5.044 8.679 -10.611 1.00 98.19 99 ALA A CA 1
ATOM 821 C C . ALA A 1 99 ? 3.908 7.907 -9.921 1.00 98.19 99 ALA A C 1
ATOM 823 O O . ALA A 1 99 ? 3.520 8.238 -8.803 1.00 98.19 99 ALA A O 1
ATOM 824 N N . LYS A 1 100 ? 3.422 6.815 -10.525 1.00 98.38 100 LYS A N 1
ATOM 825 C CA . LYS A 1 100 ? 2.413 5.949 -9.897 1.00 98.38 100 LYS A CA 1
ATOM 826 C C . LYS A 1 100 ? 2.941 5.228 -8.652 1.00 98.38 100 LYS A C 1
ATOM 828 O O . LYS A 1 100 ? 2.219 5.163 -7.662 1.00 98.38 100 LYS A O 1
ATOM 833 N N . LEU A 1 101 ? 4.183 4.728 -8.648 1.00 97.94 101 LEU A N 1
ATOM 834 C CA . LEU A 1 101 ? 4.780 4.132 -7.435 1.00 97.94 101 LEU A CA 1
ATOM 835 C C . LEU A 1 101 ? 5.036 5.166 -6.330 1.00 97.94 101 LEU A C 1
ATOM 837 O O . LEU A 1 101 ? 4.910 4.841 -5.146 1.00 97.94 101 LEU A O 1
ATOM 841 N N . GLU A 1 102 ? 5.377 6.400 -6.700 1.00 98.00 102 GLU A N 1
ATOM 842 C CA . GLU A 1 102 ? 5.459 7.508 -5.745 1.00 98.00 102 GLU A CA 1
ATOM 843 C C . GLU A 1 102 ? 4.082 7.784 -5.142 1.00 98.00 102 GLU A C 1
ATOM 845 O O . GLU A 1 102 ? 3.927 7.760 -3.921 1.00 98.00 102 GLU A O 1
ATOM 850 N N . LYS A 1 103 ? 3.048 7.881 -5.987 1.00 98.50 103 LYS A N 1
ATOM 851 C CA . LYS A 1 103 ? 1.676 8.099 -5.529 1.00 98.50 103 LYS A CA 1
ATOM 852 C C . LYS A 1 103 ? 1.182 6.995 -4.597 1.00 98.50 103 LYS A C 1
ATOM 854 O O . LYS A 1 103 ? 0.486 7.264 -3.623 1.00 98.50 103 LYS A O 1
ATOM 859 N N . VAL A 1 104 ? 1.568 5.747 -4.849 1.00 98.38 104 VAL A N 1
ATOM 860 C CA . VAL A 1 104 ? 1.296 4.635 -3.929 1.00 98.38 104 VAL A CA 1
ATOM 861 C C . VAL A 1 104 ? 1.946 4.871 -2.559 1.00 98.38 104 VAL A C 1
ATOM 863 O O . VAL A 1 104 ? 1.328 4.594 -1.534 1.00 98.38 104 VAL A O 1
ATOM 866 N N . SER A 1 105 ? 3.175 5.388 -2.516 1.00 97.88 105 SER A N 1
ATOM 867 C CA . SER A 1 105 ? 3.884 5.676 -1.261 1.00 97.88 105 SER A CA 1
ATOM 868 C C . SER A 1 105 ? 3.237 6.819 -0.469 1.00 97.88 105 SER A C 1
ATOM 870 O O . SER A 1 105 ? 3.202 6.755 0.765 1.00 97.88 105 SER A O 1
ATOM 872 N N . GLU A 1 106 ? 2.691 7.822 -1.160 1.00 98.19 106 GLU A N 1
ATOM 873 C CA . GLU A 1 106 ? 1.860 8.877 -0.564 1.00 98.19 106 GLU A CA 1
ATOM 874 C C . GLU A 1 106 ? 0.586 8.284 0.045 1.00 98.19 106 GLU A C 1
ATOM 876 O O . GLU A 1 106 ? 0.357 8.437 1.239 1.00 98.19 106 GLU A O 1
ATOM 881 N N . ILE A 1 107 ? -0.171 7.494 -0.726 1.00 98.44 107 ILE A N 1
ATOM 882 C CA . ILE A 1 107 ? -1.423 6.873 -0.259 1.00 98.44 107 ILE A CA 1
ATOM 883 C C . ILE A 1 107 ? -1.183 5.973 0.957 1.00 98.44 107 ILE A C 1
ATOM 885 O O . ILE A 1 107 ? -1.991 5.950 1.880 1.00 98.44 107 ILE A O 1
ATOM 889 N N . ILE A 1 108 ? -0.070 5.236 1.003 1.00 98.19 108 ILE A N 1
ATOM 890 C CA . ILE A 1 108 ? 0.288 4.457 2.197 1.00 98.19 108 ILE A CA 1
ATOM 891 C C . ILE A 1 108 ? 0.495 5.359 3.416 1.00 98.19 108 ILE A C 1
ATOM 893 O O . ILE A 1 108 ? 0.113 4.981 4.522 1.00 98.19 108 ILE A O 1
ATOM 897 N N . SER A 1 109 ? 1.097 6.532 3.230 1.00 97.94 109 SER A N 1
ATOM 898 C CA . SER A 1 109 ? 1.287 7.500 4.313 1.00 97.94 109 SER A CA 1
ATOM 899 C C . SER A 1 109 ? -0.061 8.051 4.791 1.00 97.94 109 SER A C 1
ATOM 901 O O . SER A 1 109 ? -0.292 8.102 5.998 1.00 97.94 109 SER A O 1
ATOM 903 N N . ASP A 1 110 ? -0.984 8.331 3.865 1.00 98.12 110 ASP A N 1
ATOM 904 C CA . ASP A 1 110 ? -2.354 8.751 4.185 1.00 98.12 110 ASP A CA 1
ATOM 905 C C . ASP A 1 110 ? -3.121 7.666 4.956 1.00 98.12 110 ASP A C 1
ATOM 907 O O . ASP A 1 110 ? -3.805 7.961 5.935 1.00 98.12 110 ASP A O 1
ATOM 911 N N . ILE A 1 111 ? -2.975 6.394 4.562 1.00 98.25 111 ILE A N 1
ATOM 912 C CA . ILE A 1 111 ? -3.557 5.251 5.281 1.00 98.25 111 ILE A CA 1
ATOM 913 C C . ILE A 1 111 ? -3.016 5.168 6.707 1.00 98.25 111 ILE A C 1
ATOM 915 O O . ILE A 1 111 ? -3.797 4.977 7.634 1.00 98.25 111 ILE A O 1
ATOM 919 N N . ILE A 1 112 ? -1.700 5.301 6.893 1.00 97.69 112 ILE A N 1
ATOM 920 C CA . ILE A 1 112 ? -1.077 5.255 8.223 1.00 97.69 112 ILE A CA 1
ATOM 921 C C . ILE A 1 112 ? -1.648 6.372 9.102 1.00 97.69 112 ILE A C 1
ATOM 923 O O . ILE A 1 112 ? -2.162 6.079 10.178 1.00 97.69 112 ILE A O 1
ATOM 927 N N . ALA A 1 113 ? -1.651 7.614 8.611 1.00 97.56 113 ALA A N 1
ATOM 928 C CA . ALA A 1 113 ? -2.189 8.756 9.348 1.00 97.56 113 ALA A CA 1
ATOM 929 C C . ALA A 1 113 ? -3.681 8.587 9.681 1.00 97.56 113 ALA A C 1
ATOM 931 O O . ALA A 1 113 ? -4.119 8.904 10.787 1.00 97.56 113 ALA A O 1
ATOM 932 N N . LYS A 1 114 ? -4.469 8.044 8.744 1.00 96.62 114 LYS A N 1
ATOM 933 C CA . LYS A 1 114 ? -5.894 7.759 8.953 1.00 96.62 114 LYS A CA 1
ATOM 934 C C . LYS A 1 114 ? -6.106 6.698 10.031 1.00 96.62 114 LYS A C 1
ATOM 936 O O . LYS A 1 114 ? -6.966 6.863 10.891 1.00 96.62 114 LYS A O 1
ATOM 941 N N . ILE A 1 115 ? -5.321 5.624 9.992 1.00 97.00 115 ILE A N 1
ATOM 942 C CA . ILE A 1 115 ? -5.365 4.571 11.005 1.00 97.00 115 ILE A CA 1
ATOM 943 C C . ILE A 1 115 ? -4.995 5.136 12.381 1.00 97.00 115 ILE A C 1
ATOM 945 O O . ILE A 1 115 ? -5.723 4.881 13.339 1.00 97.00 115 ILE A O 1
ATOM 949 N N . ASP A 1 116 ? -3.923 5.925 12.479 1.00 96.50 116 ASP A N 1
ATOM 950 C CA . ASP A 1 116 ? -3.509 6.563 13.734 1.00 96.50 116 ASP A CA 1
ATOM 951 C C . ASP A 1 116 ? -4.623 7.453 14.301 1.00 96.50 116 ASP A C 1
ATOM 953 O O . ASP A 1 116 ? -4.967 7.340 15.479 1.00 96.50 116 ASP A O 1
ATOM 957 N N . PHE A 1 117 ? -5.253 8.274 13.456 1.00 96.06 117 PHE A N 1
ATOM 958 C CA . PHE A 1 117 ? -6.380 9.112 13.858 1.00 96.06 117 PHE A CA 1
ATOM 959 C C . PHE A 1 117 ? -7.550 8.289 14.417 1.00 96.06 117 PHE A C 1
ATOM 961 O O . PHE A 1 117 ? -8.071 8.614 15.485 1.00 96.06 117 PHE A O 1
ATOM 968 N N . ILE A 1 118 ? -7.942 7.204 13.739 1.00 94.44 118 ILE A N 1
ATOM 969 C CA . ILE A 1 118 ? -9.029 6.321 14.193 1.00 94.44 118 ILE A CA 1
ATOM 970 C C . ILE A 1 118 ? -8.673 5.659 15.531 1.00 94.44 118 ILE A C 1
ATOM 972 O O . ILE A 1 118 ? -9.524 5.589 16.416 1.00 94.44 118 ILE A O 1
ATOM 976 N N . ILE A 1 119 ? -7.431 5.191 15.696 1.00 94.38 119 ILE A N 1
ATOM 977 C CA . ILE A 1 119 ? -6.970 4.551 16.936 1.00 94.38 119 ILE A CA 1
ATOM 978 C C . ILE A 1 119 ? -7.015 5.536 18.105 1.00 94.38 119 ILE A C 1
ATOM 980 O O . ILE A 1 119 ? -7.531 5.184 19.159 1.00 94.38 119 ILE A O 1
ATOM 984 N N . VAL A 1 120 ? -6.505 6.759 17.933 1.00 94.00 120 VAL A N 1
ATOM 985 C CA . VAL A 1 120 ? -6.485 7.777 19.001 1.00 94.00 120 VAL A CA 1
ATOM 986 C C . VAL A 1 120 ? -7.891 8.284 19.334 1.00 94.00 120 VAL A C 1
ATOM 988 O O . VAL A 1 120 ? -8.170 8.628 20.479 1.00 94.00 120 VAL A O 1
ATOM 991 N N . SER A 1 121 ? -8.794 8.298 18.355 1.00 91.75 121 SER A N 1
ATOM 992 C CA . SER A 1 121 ? -10.179 8.748 18.534 1.00 91.75 121 SER A CA 1
ATOM 993 C C . SER A 1 121 ? -11.072 7.731 19.254 1.00 91.75 121 SER A C 1
ATOM 995 O O . SER A 1 121 ? -12.268 7.981 19.411 1.00 91.75 121 SER A O 1
ATOM 997 N N . CYS A 1 122 ? -10.551 6.561 19.636 1.00 86.88 122 CYS A N 1
ATOM 998 C CA . CYS A 1 122 ? -11.332 5.456 20.185 1.00 86.88 122 CYS A CA 1
ATOM 999 C C . CYS A 1 122 ? -10.634 4.782 21.367 1.00 86.88 122 CYS A C 1
ATOM 1001 O O . CYS A 1 122 ? -9.411 4.749 21.471 1.00 86.88 122 CYS A O 1
ATOM 1003 N N . GLU A 1 123 ? -11.429 4.178 22.248 1.00 83.19 123 GLU A N 1
ATOM 1004 C CA . GLU A 1 123 ? -10.891 3.305 23.286 1.00 83.19 123 GLU A CA 1
ATOM 1005 C C . GLU A 1 123 ? -10.259 2.045 22.680 1.00 83.19 123 GLU A C 1
ATOM 1007 O O . GLU A 1 123 ? -10.557 1.627 21.552 1.00 83.19 123 GLU A O 1
ATOM 1012 N N . LYS A 1 124 ? -9.389 1.401 23.463 1.00 86.12 124 LYS A N 1
ATOM 1013 C CA . LYS A 1 124 ? -8.718 0.175 23.046 1.00 86.12 124 LYS A CA 1
ATOM 1014 C C . LYS A 1 124 ? -9.735 -0.957 22.890 1.00 86.12 124 LYS A C 1
ATOM 1016 O O . LYS A 1 124 ? -10.244 -1.511 23.856 1.00 86.12 124 LYS A O 1
ATOM 1021 N N . THR A 1 125 ? -9.968 -1.331 21.644 1.00 90.44 125 THR A N 1
ATOM 1022 C CA . THR A 1 125 ? -10.880 -2.395 21.206 1.00 90.44 125 THR A CA 1
ATOM 1023 C C . THR A 1 125 ? -10.162 -3.368 20.274 1.00 90.44 125 THR A C 1
ATOM 1025 O O . THR A 1 125 ? -9.089 -3.063 19.746 1.00 90.44 125 THR A O 1
ATOM 1028 N N . GLU A 1 126 ? -10.774 -4.521 19.993 1.00 91.81 126 GLU A N 1
ATOM 1029 C CA . GLU A 1 126 ? -10.257 -5.468 18.994 1.00 91.81 126 GLU A CA 1
ATOM 1030 C C . GLU A 1 126 ? -10.016 -4.797 17.629 1.00 91.81 126 GLU A C 1
ATOM 1032 O O . GLU A 1 126 ? -8.988 -5.030 16.994 1.00 91.81 126 GLU A O 1
ATOM 1037 N N . VAL A 1 127 ? -10.902 -3.884 17.216 1.00 92.44 127 VAL A N 1
ATOM 1038 C CA . VAL A 1 127 ? -10.755 -3.116 15.969 1.00 92.44 127 VAL A CA 1
ATOM 1039 C C . VAL A 1 127 ? -9.488 -2.269 15.989 1.00 92.44 127 VAL A C 1
ATOM 1041 O O . VAL A 1 127 ? -8.690 -2.353 15.061 1.00 92.44 127 VAL A O 1
ATOM 1044 N N . THR A 1 128 ? -9.246 -1.501 17.055 1.00 93.06 128 THR A N 1
ATOM 1045 C CA . THR A 1 128 ? -8.020 -0.687 17.162 1.00 93.06 128 THR A CA 1
ATOM 1046 C C . THR A 1 128 ? -6.746 -1.539 17.186 1.00 93.06 128 THR A C 1
ATOM 1048 O O . THR A 1 128 ? -5.731 -1.139 16.618 1.00 93.06 128 THR A O 1
ATOM 1051 N N . VAL A 1 129 ? -6.800 -2.751 17.756 1.00 94.88 129 VAL A N 1
ATOM 1052 C CA . VAL A 1 129 ? -5.680 -3.706 17.721 1.00 94.88 129 VAL A CA 1
ATOM 1053 C C . VAL A 1 129 ? -5.416 -4.177 16.290 1.00 94.88 129 VAL A C 1
ATOM 1055 O O . VAL A 1 129 ? -4.273 -4.135 15.835 1.00 94.88 129 VAL A O 1
ATOM 1058 N N . ARG A 1 130 ? -6.462 -4.552 15.543 1.00 95.75 130 ARG A N 1
ATOM 1059 C CA . ARG A 1 130 ? -6.350 -4.929 14.122 1.00 95.75 130 ARG A CA 1
ATOM 1060 C C . ARG A 1 130 ? -5.834 -3.788 13.254 1.00 95.75 130 ARG A C 1
ATOM 1062 O O . ARG A 1 130 ? -4.963 -4.000 12.413 1.00 95.75 130 ARG A O 1
ATOM 1069 N N . LEU A 1 131 ? -6.317 -2.572 13.483 1.00 95.94 131 LEU A N 1
ATOM 1070 C CA . LEU A 1 131 ? -5.837 -1.379 12.794 1.00 95.94 131 LEU A CA 1
ATOM 1071 C C . LEU A 1 131 ? -4.337 -1.150 13.051 1.00 95.94 131 LEU A C 1
ATOM 1073 O O . LEU A 1 131 ? -3.584 -0.919 12.105 1.00 95.94 131 LEU A O 1
ATOM 1077 N N . ALA A 1 132 ? -3.866 -1.328 14.289 1.00 95.88 132 ALA A N 1
ATOM 1078 C CA . ALA A 1 132 ? -2.442 -1.241 14.612 1.00 95.88 132 ALA A CA 1
ATOM 1079 C C . ALA A 1 132 ? -1.600 -2.333 13.913 1.00 95.88 132 ALA A C 1
ATOM 1081 O O . ALA A 1 132 ? -0.458 -2.086 13.512 1.00 95.88 132 ALA A O 1
ATOM 1082 N N . GLU A 1 133 ? -2.144 -3.542 13.722 1.00 96.81 133 GLU A N 1
ATOM 1083 C CA . GLU A 1 133 ? -1.503 -4.580 12.900 1.00 96.81 133 GLU A CA 1
ATOM 1084 C C . GLU A 1 133 ? -1.407 -4.157 11.429 1.00 96.81 133 GLU A C 1
ATOM 1086 O O . GLU A 1 133 ? -0.350 -4.318 10.809 1.00 96.81 133 GLU A O 1
ATOM 1091 N N . PHE A 1 134 ? -2.482 -3.601 10.862 1.00 97.12 134 PHE A N 1
ATOM 1092 C CA . PHE A 1 134 ? -2.486 -3.106 9.484 1.00 97.12 134 PHE A CA 1
ATOM 1093 C C . PHE A 1 134 ? -1.471 -1.989 9.285 1.00 97.12 134 PHE A C 1
ATOM 1095 O O . PHE A 1 134 ? -0.705 -2.046 8.324 1.00 97.12 134 PHE A O 1
ATOM 1102 N N . LEU A 1 135 ? -1.381 -1.043 10.218 1.00 96.50 135 LEU A N 1
ATOM 1103 C CA . LEU A 1 135 ? -0.398 0.036 10.185 1.00 96.50 135 LEU A CA 1
ATOM 1104 C C . LEU A 1 135 ? 1.032 -0.500 10.019 1.00 96.50 135 LEU A C 1
ATOM 1106 O O . LEU A 1 135 ? 1.749 -0.088 9.103 1.00 96.50 135 LEU A O 1
ATOM 1110 N N . LYS A 1 136 ? 1.432 -1.498 10.821 1.00 97.12 136 LYS A N 1
ATOM 1111 C CA . LYS A 1 136 ? 2.757 -2.141 10.705 1.00 97.12 136 LYS A CA 1
ATOM 1112 C C . LYS A 1 136 ? 2.965 -2.795 9.336 1.00 97.12 136 LYS A C 1
ATOM 1114 O O . LYS A 1 136 ? 4.050 -2.706 8.751 1.00 97.12 136 LYS A O 1
ATOM 1119 N N . LYS A 1 137 ? 1.932 -3.452 8.800 1.00 97.81 137 LYS A N 1
ATOM 1120 C CA . LYS A 1 137 ? 1.997 -4.081 7.473 1.00 97.81 137 LYS A CA 1
ATOM 1121 C C . LYS A 1 137 ? 2.122 -3.029 6.364 1.00 97.81 137 LYS A C 1
ATOM 1123 O O . LYS A 1 137 ? 2.947 -3.209 5.471 1.00 97.81 137 LYS A O 1
ATOM 1128 N N . TYR A 1 138 ? 1.407 -1.909 6.444 1.00 97.38 138 TYR A N 1
ATOM 1129 C CA . TYR A 1 138 ? 1.526 -0.799 5.492 1.00 97.38 138 TYR A CA 1
ATOM 1130 C C . TYR A 1 138 ? 2.903 -0.125 5.540 1.00 97.38 138 TYR A C 1
ATOM 1132 O O . TYR A 1 138 ? 3.500 0.121 4.491 1.00 97.38 138 TYR A O 1
ATOM 1140 N N . GLN A 1 139 ? 3.487 0.056 6.728 1.00 96.56 139 GLN A N 1
ATOM 1141 C CA . GLN A 1 139 ? 4.874 0.518 6.873 1.00 96.56 139 GLN A CA 1
ATOM 1142 C C . GLN A 1 139 ? 5.882 -0.435 6.205 1.00 96.56 139 GLN A C 1
ATOM 1144 O O . GLN A 1 139 ? 6.850 -0.002 5.570 1.00 96.56 139 GLN A O 1
ATOM 1149 N N . LEU A 1 140 ? 5.668 -1.752 6.311 1.00 96.81 140 LEU A N 1
ATOM 1150 C CA . LEU A 1 140 ? 6.469 -2.733 5.580 1.00 96.81 140 LEU A CA 1
ATOM 1151 C C . LEU A 1 140 ? 6.281 -2.596 4.064 1.00 96.81 140 LEU A C 1
ATOM 1153 O O . LEU A 1 140 ? 7.278 -2.581 3.338 1.00 96.81 140 LEU A O 1
ATOM 1157 N N . GLN A 1 141 ? 5.043 -2.457 3.587 1.00 96.50 141 GLN A N 1
ATOM 1158 C CA . GLN A 1 141 ? 4.771 -2.299 2.158 1.00 96.50 141 GLN A CA 1
ATOM 1159 C C . GLN A 1 141 ? 5.401 -1.030 1.583 1.00 96.50 141 GLN A C 1
ATOM 1161 O O . GLN A 1 141 ? 6.004 -1.107 0.515 1.00 96.50 141 GLN A O 1
ATOM 1166 N N . ARG A 1 142 ? 5.404 0.092 2.315 1.00 96.31 142 ARG A N 1
ATOM 1167 C CA . ARG A 1 142 ? 6.097 1.326 1.900 1.00 96.31 142 ARG A CA 1
ATOM 1168 C C . ARG A 1 142 ? 7.560 1.064 1.536 1.00 96.31 142 ARG A C 1
ATOM 1170 O O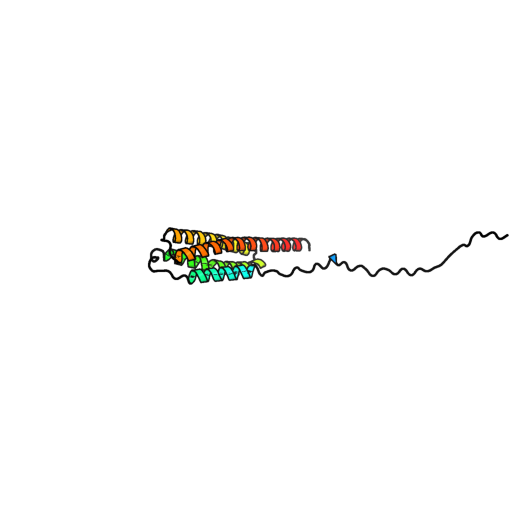 . ARG A 1 142 ? 8.030 1.452 0.469 1.00 96.31 142 ARG A O 1
ATOM 1177 N N . ARG A 1 143 ? 8.274 0.316 2.387 1.00 96.38 143 ARG A N 1
ATOM 1178 C CA . ARG A 1 143 ? 9.669 -0.085 2.128 1.00 96.38 143 ARG A CA 1
ATOM 1179 C C . ARG A 1 143 ? 9.782 -1.016 0.924 1.00 96.38 143 ARG A C 1
ATOM 1181 O O . ARG A 1 143 ? 10.735 -0.910 0.151 1.00 96.38 143 ARG A O 1
ATOM 1188 N N . LYS A 1 144 ? 8.849 -1.958 0.755 1.00 95.75 144 LYS A N 1
ATOM 1189 C CA . LYS A 1 144 ? 8.857 -2.864 -0.403 1.00 95.75 144 LYS A CA 1
ATOM 1190 C C . LYS A 1 144 ? 8.642 -2.105 -1.717 1.00 95.75 144 LYS A C 1
ATOM 1192 O O . LYS A 1 144 ? 9.360 -2.397 -2.670 1.00 95.75 144 LYS A O 1
ATOM 1197 N N . ILE A 1 145 ? 7.743 -1.122 -1.737 1.00 96.44 145 ILE A N 1
ATOM 1198 C CA . ILE A 1 145 ? 7.448 -0.266 -2.895 1.00 96.44 145 ILE A CA 1
ATOM 1199 C C . ILE A 1 145 ? 8.633 0.628 -3.245 1.00 96.44 145 ILE A C 1
ATOM 1201 O O . ILE A 1 145 ? 9.050 0.630 -4.398 1.00 96.44 145 ILE A O 1
ATOM 1205 N N . LEU A 1 146 ? 9.258 1.291 -2.266 1.00 95.69 146 LEU A N 1
ATOM 1206 C CA . LEU A 1 146 ? 10.474 2.078 -2.510 1.00 95.69 146 LEU A CA 1
ATOM 1207 C C . LEU A 1 146 ? 11.580 1.223 -3.143 1.00 95.69 146 LEU A C 1
ATOM 1209 O O . LEU A 1 146 ? 12.228 1.599 -4.117 1.00 95.69 146 LEU A O 1
ATOM 1213 N N . ASN A 1 147 ? 11.778 0.020 -2.616 1.00 94.62 147 ASN A N 1
ATOM 1214 C CA . ASN A 1 147 ? 12.774 -0.880 -3.169 1.00 94.62 147 ASN A CA 1
ATOM 1215 C C . ASN A 1 147 ? 12.395 -1.431 -4.555 1.00 94.62 147 ASN A C 1
ATOM 1217 O O . ASN A 1 147 ? 13.290 -1.730 -5.345 1.00 94.62 147 ASN A O 1
ATOM 1221 N N . LEU A 1 148 ? 11.100 -1.611 -4.839 1.00 94.62 148 LEU A N 1
ATOM 1222 C CA . LEU A 1 148 ? 10.606 -1.979 -6.166 1.00 94.62 148 LEU A CA 1
ATOM 1223 C C . LEU A 1 148 ? 10.893 -0.853 -7.166 1.00 94.62 148 LEU A C 1
ATOM 1225 O O . LEU A 1 148 ? 11.494 -1.110 -8.207 1.00 94.62 148 LEU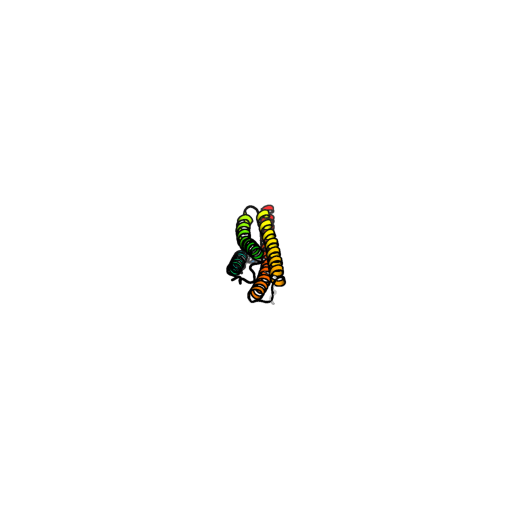 A O 1
ATOM 1229 N N . LYS A 1 149 ? 10.565 0.386 -6.789 1.00 95.06 149 LYS A N 1
ATOM 1230 C CA . LYS A 1 149 ? 10.848 1.610 -7.543 1.00 95.06 149 LYS A CA 1
ATOM 1231 C C . LYS A 1 149 ? 12.332 1.696 -7.922 1.00 95.06 149 LYS A C 1
ATOM 1233 O O . LYS A 1 149 ? 12.671 1.738 -9.103 1.00 95.06 149 LYS A O 1
ATOM 1238 N N . ASN A 1 150 ? 13.218 1.567 -6.934 1.00 94.56 150 ASN A N 1
ATOM 1239 C CA . ASN A 1 150 ? 14.671 1.584 -7.138 1.00 94.56 150 ASN A CA 1
ATOM 1240 C C . ASN A 1 150 ? 15.166 0.408 -7.998 1.00 94.56 150 ASN A C 1
ATOM 1242 O O . ASN A 1 150 ? 16.121 0.539 -8.766 1.00 94.56 150 ASN A O 1
ATOM 1246 N N . ALA A 1 151 ? 14.549 -0.771 -7.870 1.00 92.81 151 ALA A N 1
ATOM 1247 C CA . ALA A 1 151 ? 14.906 -1.923 -8.689 1.00 92.81 151 ALA A CA 1
ATOM 1248 C C . ALA A 1 151 ? 14.579 -1.680 -10.168 1.00 92.81 151 ALA A C 1
ATOM 1250 O O . ALA A 1 151 ? 15.432 -1.942 -11.015 1.00 92.81 151 ALA A O 1
ATOM 1251 N N . TRP A 1 152 ? 13.395 -1.143 -10.466 1.00 94.12 152 TRP A N 1
ATOM 1252 C CA . TRP A 1 152 ? 13.000 -0.790 -11.829 1.00 94.12 152 TRP A CA 1
ATOM 1253 C C . TRP A 1 152 ? 13.878 0.318 -12.411 1.00 94.12 152 TRP A C 1
ATOM 1255 O O . TRP A 1 152 ? 14.309 0.195 -13.555 1.00 94.12 152 TRP A O 1
ATOM 1265 N N . GLN A 1 153 ? 14.265 1.308 -11.605 1.00 94.62 153 GLN A N 1
ATOM 1266 C CA . GLN A 1 153 ? 15.183 2.368 -12.031 1.00 94.62 153 GLN A CA 1
ATOM 1267 C C . GLN A 1 153 ? 16.537 1.844 -12.473 1.00 94.62 153 GLN A C 1
ATOM 1269 O O . GLN A 1 153 ? 17.023 2.212 -13.539 1.00 94.62 153 GLN A O 1
ATOM 1274 N N . ARG A 1 154 ? 17.129 0.922 -11.714 1.00 92.62 154 ARG A N 1
ATOM 1275 C CA . ARG A 1 154 ? 18.398 0.306 -12.122 1.00 92.62 154 ARG A CA 1
ATOM 1276 C C . ARG A 1 154 ? 18.275 -0.456 -13.439 1.00 92.62 154 ARG A C 1
ATOM 1278 O O . ARG A 1 154 ? 19.184 -0.388 -14.260 1.00 92.62 154 ARG A O 1
ATOM 1285 N N . VAL A 1 155 ? 17.174 -1.181 -13.642 1.00 90.56 155 VAL A N 1
ATOM 1286 C CA . VAL A 1 155 ? 16.932 -1.913 -14.896 1.00 90.56 155 VAL A CA 1
ATOM 1287 C C . VAL A 1 155 ? 16.790 -0.939 -16.065 1.00 90.56 155 VAL A C 1
ATOM 1289 O O . VAL A 1 155 ? 17.433 -1.139 -17.093 1.00 90.56 155 VAL A O 1
ATOM 1292 N N . HIS A 1 156 ? 16.019 0.134 -15.888 1.00 91.38 156 HIS A N 1
ATOM 1293 C CA . HIS A 1 156 ? 15.797 1.147 -16.915 1.00 91.38 156 HIS A CA 1
ATOM 1294 C C . HIS A 1 156 ? 17.091 1.874 -17.314 1.00 91.38 156 HIS A C 1
ATOM 1296 O O . HIS A 1 156 ? 17.419 1.945 -18.496 1.00 91.38 156 HIS A O 1
ATOM 1302 N N . LEU A 1 157 ? 17.890 2.319 -16.339 1.00 92.19 157 LEU A N 1
ATOM 1303 C CA . LEU A 1 157 ? 19.176 2.980 -16.599 1.00 92.19 157 LEU A CA 1
ATOM 1304 C C . LEU A 1 157 ? 20.165 2.061 -17.332 1.00 92.19 157 LEU A C 1
ATOM 1306 O O . LEU A 1 157 ? 20.865 2.492 -18.249 1.00 92.19 157 LEU A O 1
ATOM 1310 N N . ASN A 1 158 ? 20.211 0.777 -16.963 1.00 90.38 158 ASN A N 1
ATOM 1311 C CA . ASN A 1 158 ? 21.046 -0.203 -17.659 1.00 90.38 158 ASN A CA 1
ATOM 1312 C C . ASN A 1 158 ? 20.586 -0.417 -19.107 1.00 90.38 158 ASN A C 1
ATOM 1314 O O . ASN A 1 158 ? 21.424 -0.546 -19.997 1.00 90.38 158 ASN A O 1
ATOM 1318 N N . TYR A 1 159 ? 19.272 -0.440 -19.346 1.00 88.25 159 TYR A N 1
ATOM 1319 C CA . TYR A 1 159 ? 18.707 -0.542 -20.689 1.00 88.25 159 TYR A CA 1
ATOM 1320 C C . TYR A 1 159 ? 19.100 0.662 -21.556 1.00 88.25 159 TYR A C 1
ATOM 1322 O O . TYR A 1 159 ? 19.658 0.474 -22.635 1.00 88.25 159 TYR A O 1
ATOM 1330 N N . GLN A 1 160 ? 18.919 1.886 -21.051 1.00 88.81 160 GLN A N 1
ATOM 1331 C CA . GLN A 1 160 ? 19.315 3.110 -21.757 1.00 88.81 160 GLN A CA 1
ATOM 1332 C C . GLN A 1 160 ? 20.817 3.134 -22.080 1.00 88.81 160 GLN A C 1
ATOM 1334 O O . GLN A 1 160 ? 21.210 3.430 -23.204 1.00 88.81 160 GLN A O 1
ATOM 1339 N N . LYS A 1 161 ? 21.672 2.747 -21.125 1.00 88.81 161 LYS A N 1
ATOM 1340 C CA . LYS A 1 161 ? 23.128 2.695 -21.331 1.00 88.81 161 LYS A CA 1
ATOM 1341 C C . LYS A 1 161 ? 23.545 1.718 -22.434 1.00 88.81 161 LYS A C 1
ATOM 1343 O O . LYS A 1 161 ? 24.531 1.972 -23.123 1.00 88.81 161 LYS A O 1
ATOM 1348 N N . ASN A 1 162 ? 22.837 0.600 -22.580 1.00 85.31 162 ASN A N 1
ATOM 1349 C CA . ASN A 1 162 ? 23.137 -0.397 -23.607 1.00 85.31 162 ASN A CA 1
ATOM 1350 C C . ASN A 1 162 ? 22.678 0.050 -25.003 1.00 85.31 162 ASN A C 1
ATOM 1352 O O . ASN A 1 162 ? 23.356 -0.265 -25.976 1.00 85.31 162 ASN A O 1
ATOM 1356 N N . GLN A 1 163 ? 21.590 0.822 -25.093 1.00 80.06 163 GLN A N 1
ATOM 1357 C CA . GLN A 1 163 ? 21.117 1.412 -26.352 1.00 80.06 163 GLN A CA 1
ATOM 1358 C C . GLN A 1 163 ? 22.104 2.446 -26.914 1.00 80.06 163 GLN A C 1
ATOM 1360 O O . GLN A 1 163 ? 22.348 2.465 -28.106 1.00 80.06 163 GLN A O 1
ATOM 1365 N N . VAL A 1 164 ? 22.741 3.257 -26.061 1.00 76.19 164 VAL A N 1
ATOM 1366 C CA . VAL A 1 164 ? 23.738 4.267 -26.492 1.00 76.19 164 VAL A CA 1
ATOM 1367 C C . VAL A 1 164 ? 25.065 3.640 -26.958 1.00 76.19 164 VAL A C 1
ATOM 1369 O O . VAL A 1 164 ? 25.875 4.295 -27.605 1.00 76.19 164 VAL A O 1
ATOM 1372 N N . ARG A 1 165 ? 25.328 2.383 -26.587 1.00 62.53 165 ARG A N 1
ATOM 1373 C CA . ARG A 1 165 ? 26.567 1.658 -26.924 1.00 62.53 165 ARG A CA 1
ATOM 1374 C C . ARG A 1 165 ? 26.445 0.765 -28.161 1.00 62.53 165 ARG A C 1
ATOM 1376 O O . ARG A 1 165 ? 27.463 0.200 -28.558 1.00 62.53 165 ARG A O 1
ATOM 1383 N N . SER A 1 166 ? 25.230 0.581 -28.673 1.00 56.81 166 SER A N 1
ATOM 1384 C CA . SER A 1 166 ? 24.925 -0.228 -29.860 1.00 56.81 166 SER A CA 1
ATOM 1385 C C . SER A 1 166 ? 24.816 0.677 -31.078 1.00 56.81 166 SER A C 1
ATOM 1387 O O . SER A 1 166 ? 25.209 0.211 -32.166 1.00 56.81 166 SER A O 1
#